Protein AF-A0A5R9F7S2-F1 (afdb_monomer_lite)

Sequence (147 aa):
MSENNQNNINTKDFLIGSLIGGIVGAATALLMAPKSGKELRSDINEQASVVKDKTMQFRETAMEKGTEFANRAKDKSSSVYKQVSDQSSNVINKIKETRDNMKNNADSEDSYDEMLDQADQDVEKFQEDLGRDLTEDNNEYVNAPDK

Foldseek 3Di:
DDDDPPPPVPVVVVVVVCVVCVVVVVVVVVVPPPPCDPVVVVCCVVVVVVVVVVVVVVVVVCVVVVVVVVVVCVVCVVVVLVVVLVVQVVVLVVVVVVVVVVVPDDDPPPVVVVVSVVSVVVSVVSVVVVVVVVPPVPPDPPDDDDD

InterPro domains:
  IPR024623 Uncharacterised protein family YtxH [PF12732] (15-95)
  IPR052928 Uncharacterized desiccation-related membrane-associated [PTHR35792] (5-112)

pLDDT: mean 70.27, std 13.87, range [38.84, 96.31]

Structure (mmCIF, N/CA/C/O backbone):
data_AF-A0A5R9F7S2-F1
#
_entry.id   AF-A0A5R9F7S2-F1
#
loop_
_atom_site.group_PDB
_atom_site.id
_atom_site.type_symbol
_atom_site.label_atom_id
_atom_site.label_alt_id
_atom_site.label_comp_id
_atom_site.label_asym_id
_atom_site.label_entity_id
_atom_site.label_seq_id
_atom_site.pdbx_PDB_ins_code
_atom_site.Cartn_x
_atom_site.Cartn_y
_atom_site.Cartn_z
_atom_site.occupancy
_atom_site.B_iso_or_equiv
_atom_site.auth_seq_id
_atom_site.auth_comp_id
_atom_site.auth_asym_id
_atom_site.auth_atom_id
_atom_site.pdbx_PDB_model_num
ATOM 1 N N . MET A 1 1 ? 46.900 6.505 1.642 1.00 47.78 1 MET A N 1
ATOM 2 C CA . MET A 1 1 ? 45.527 6.386 2.170 1.00 47.78 1 MET A CA 1
ATOM 3 C C . MET A 1 1 ? 44.972 7.778 2.358 1.00 47.78 1 MET A C 1
ATOM 5 O O . MET A 1 1 ? 45.522 8.496 3.176 1.00 47.78 1 MET A O 1
ATOM 9 N N . SER A 1 2 ? 43.956 8.120 1.567 1.00 38.84 2 SER A N 1
ATOM 10 C CA . SER A 1 2 ? 42.869 9.048 1.901 1.00 38.84 2 SER A CA 1
ATOM 11 C C . SER A 1 2 ? 41.736 8.725 0.928 1.00 38.84 2 SER A C 1
ATOM 13 O O . SER A 1 2 ? 41.893 8.903 -0.279 1.00 38.84 2 SER A O 1
ATOM 15 N N . GLU A 1 3 ? 40.662 8.142 1.454 1.00 43.88 3 GLU A N 1
ATOM 16 C CA . GLU A 1 3 ? 39.423 7.850 0.734 1.00 43.88 3 GLU A CA 1
ATOM 17 C C . GLU A 1 3 ? 38.735 9.155 0.325 1.00 43.88 3 GLU A C 1
ATOM 19 O O . GLU A 1 3 ? 38.586 10.080 1.125 1.00 43.88 3 GLU A O 1
ATOM 24 N N . ASN A 1 4 ? 38.316 9.219 -0.937 1.00 42.88 4 ASN A N 1
ATOM 25 C CA . ASN A 1 4 ? 37.471 10.284 -1.456 1.00 42.88 4 ASN A CA 1
ATOM 26 C C . ASN A 1 4 ? 36.027 9.986 -1.041 1.00 42.88 4 ASN A C 1
ATOM 28 O O . ASN A 1 4 ? 35.355 9.158 -1.651 1.00 42.88 4 ASN A O 1
ATOM 32 N N . ASN A 1 5 ? 35.557 10.664 0.001 1.00 48.69 5 ASN A N 1
ATOM 33 C CA . ASN A 1 5 ? 34.156 10.645 0.393 1.00 48.69 5 ASN A CA 1
ATOM 34 C C . ASN A 1 5 ? 33.366 11.554 -0.565 1.00 48.69 5 ASN A C 1
ATOM 36 O O . ASN A 1 5 ? 33.353 12.778 -0.413 1.00 48.69 5 ASN A O 1
ATOM 40 N N . GLN A 1 6 ? 32.761 10.963 -1.598 1.00 48.31 6 GLN A N 1
ATOM 41 C CA . GLN A 1 6 ? 31.803 11.666 -2.444 1.00 48.31 6 GLN A CA 1
ATOM 42 C C . GLN A 1 6 ? 30.486 11.816 -1.685 1.00 48.31 6 GLN A C 1
ATOM 44 O O . GLN A 1 6 ? 29.639 10.928 -1.677 1.00 48.31 6 GLN A O 1
ATOM 49 N N . ASN A 1 7 ? 30.318 12.979 -1.063 1.00 54.53 7 ASN A N 1
ATOM 50 C CA . ASN A 1 7 ? 29.039 13.434 -0.537 1.00 54.53 7 ASN A CA 1
ATOM 51 C C . ASN A 1 7 ? 28.120 13.806 -1.710 1.00 54.53 7 ASN A C 1
ATOM 53 O O . ASN A 1 7 ? 27.936 14.980 -2.029 1.00 54.53 7 ASN A O 1
ATOM 57 N N . ASN A 1 8 ? 27.556 12.792 -2.365 1.00 56.56 8 ASN A N 1
ATOM 58 C CA . ASN A 1 8 ? 26.347 12.963 -3.153 1.00 56.56 8 ASN A CA 1
ATOM 59 C C . ASN A 1 8 ? 25.240 13.305 -2.158 1.00 56.56 8 ASN A C 1
ATOM 61 O O . ASN A 1 8 ? 24.942 12.521 -1.259 1.00 56.56 8 ASN A O 1
ATOM 65 N N . ILE A 1 9 ? 24.661 14.498 -2.262 1.00 63.44 9 ILE A N 1
ATOM 66 C CA . ILE A 1 9 ? 23.440 14.807 -1.521 1.00 63.44 9 ILE A CA 1
ATOM 67 C C . ILE A 1 9 ? 22.370 13.930 -2.167 1.00 63.44 9 ILE A C 1
ATOM 69 O O . ILE A 1 9 ? 21.815 14.281 -3.207 1.00 63.44 9 ILE A O 1
ATOM 73 N N . ASN A 1 10 ? 22.166 12.735 -1.615 1.00 72.81 10 ASN A N 1
ATOM 74 C CA . ASN A 1 10 ? 21.276 11.753 -2.201 1.00 72.81 10 ASN A CA 1
ATOM 75 C C . ASN A 1 10 ? 19.869 12.350 -2.178 1.00 72.81 10 ASN A C 1
ATOM 77 O O . ASN A 1 10 ? 19.282 12.556 -1.116 1.00 72.81 10 ASN A O 1
ATOM 81 N N . THR A 1 11 ? 19.298 12.624 -3.350 1.00 79.38 11 THR A N 1
ATOM 82 C CA . THR A 1 11 ? 17.903 13.072 -3.480 1.00 79.38 11 THR A CA 1
ATOM 83 C C . THR A 1 11 ? 16.951 12.115 -2.753 1.00 79.38 11 THR A C 1
ATOM 85 O O . THR A 1 11 ? 15.947 12.548 -2.195 1.00 79.38 11 THR A O 1
ATOM 88 N N . LYS A 1 12 ? 17.323 10.830 -2.665 1.00 72.69 12 LYS A N 1
ATOM 89 C CA . LYS A 1 12 ? 16.657 9.802 -1.855 1.00 72.69 12 LYS A CA 1
ATOM 90 C C . LYS A 1 12 ? 16.616 10.171 -0.361 1.00 72.69 12 LYS A C 1
ATOM 92 O O . LYS A 1 12 ? 15.538 10.168 0.226 1.00 72.69 12 LYS A O 1
ATOM 97 N N . ASP A 1 13 ? 17.735 10.596 0.224 1.00 84.50 13 ASP A N 1
ATOM 98 C CA . ASP A 1 13 ? 17.821 10.983 1.641 1.00 84.50 13 ASP A CA 1
ATOM 99 C C . ASP A 1 13 ? 17.034 12.272 1.929 1.00 84.50 13 ASP A C 1
ATOM 101 O O . ASP A 1 13 ? 16.392 12.399 2.972 1.00 84.50 13 ASP A O 1
ATOM 105 N N . PHE A 1 14 ? 17.003 13.211 0.977 1.00 88.62 14 PHE A N 1
ATOM 106 C CA . PHE A 1 14 ? 16.204 14.434 1.097 1.00 88.62 14 PHE A CA 1
ATOM 107 C C . PHE A 1 14 ? 14.693 14.167 1.022 1.00 88.62 14 PHE A C 1
ATOM 109 O O . PHE A 1 14 ? 13.926 14.745 1.795 1.00 88.62 14 PHE A O 1
ATOM 116 N N . LEU A 1 15 ? 14.248 13.285 0.121 1.00 89.00 15 LEU A N 1
ATOM 117 C CA . LEU A 1 15 ? 12.837 12.905 -0.001 1.00 89.00 15 LEU A CA 1
ATOM 118 C C . LEU A 1 15 ? 12.353 12.147 1.240 1.00 89.00 15 LEU A C 1
ATOM 120 O O . LEU A 1 15 ? 11.282 12.454 1.765 1.00 89.00 15 LEU A O 1
ATOM 124 N N . ILE A 1 16 ? 13.170 11.224 1.754 1.00 87.12 16 ILE A N 1
ATOM 125 C CA . ILE A 1 16 ? 12.889 10.501 3.001 1.00 87.12 16 ILE A CA 1
ATOM 126 C C . ILE A 1 16 ? 12.820 11.485 4.177 1.00 87.12 16 ILE A C 1
ATOM 128 O O . ILE A 1 16 ? 11.851 11.472 4.940 1.00 87.12 16 ILE A O 1
ATOM 132 N N . GLY A 1 17 ? 13.792 12.397 4.284 1.00 91.56 17 GLY A N 1
ATOM 133 C CA . GLY A 1 17 ? 13.802 13.437 5.313 1.00 91.56 17 GLY A CA 1
ATOM 134 C C . GLY A 1 17 ? 12.582 14.362 5.244 1.00 91.56 17 GLY A C 1
ATOM 135 O O . GLY A 1 17 ? 11.990 14.684 6.275 1.00 91.56 17 GLY A O 1
ATOM 136 N N . SER A 1 18 ? 12.153 14.737 4.038 1.00 94.75 18 SER A N 1
ATOM 137 C CA . SER A 1 18 ? 11.000 15.619 3.813 1.00 94.75 18 SER A CA 1
ATOM 138 C C . SER A 1 18 ? 9.669 14.946 4.143 1.00 94.75 18 SER A C 1
ATOM 140 O O . SER A 1 18 ? 8.783 15.592 4.699 1.00 94.75 18 SER A O 1
ATOM 142 N N . LEU A 1 19 ? 9.523 13.650 3.855 1.00 92.81 19 LEU A N 1
ATOM 143 C CA . LEU A 1 19 ? 8.316 12.897 4.196 1.00 92.81 19 LEU A CA 1
ATOM 144 C C . LEU A 1 19 ? 8.145 12.787 5.717 1.00 92.81 19 LEU A C 1
ATOM 146 O O . LEU A 1 19 ? 7.078 13.091 6.251 1.00 92.81 19 LEU A O 1
ATOM 150 N N . ILE A 1 20 ? 9.217 12.413 6.421 1.00 93.06 20 ILE A N 1
ATOM 151 C CA . ILE A 1 20 ? 9.208 12.278 7.883 1.00 93.06 20 ILE A CA 1
ATOM 152 C C . ILE A 1 20 ? 8.996 13.649 8.542 1.00 93.06 20 ILE A C 1
ATOM 154 O O . ILE A 1 20 ? 8.125 13.799 9.402 1.00 93.06 20 ILE A O 1
ATOM 158 N N . GLY A 1 21 ? 9.736 14.671 8.099 1.00 92.50 21 GLY A N 1
ATOM 159 C CA . GLY A 1 21 ?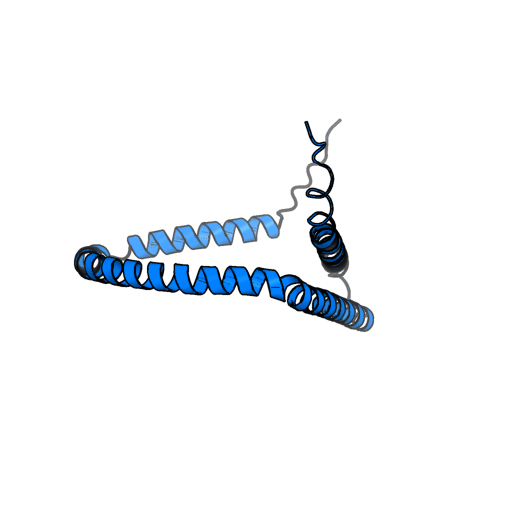 9.597 16.041 8.593 1.00 92.50 21 GLY A CA 1
ATOM 160 C C . GLY A 1 21 ? 8.214 16.640 8.320 1.00 92.50 21 GLY A C 1
ATOM 161 O O . GLY A 1 21 ? 7.663 17.321 9.184 1.00 92.50 21 GLY A O 1
ATOM 162 N N . GLY A 1 22 ? 7.615 16.337 7.165 1.00 96.31 22 GLY A N 1
ATOM 163 C CA . GLY A 1 22 ? 6.280 16.795 6.782 1.00 96.31 22 GLY A CA 1
ATOM 164 C C . GLY A 1 22 ? 5.175 16.219 7.665 1.00 96.31 22 GLY A C 1
ATOM 165 O O . GLY A 1 22 ? 4.297 16.961 8.104 1.00 96.31 22 GLY A O 1
ATOM 166 N N . ILE A 1 23 ? 5.242 14.926 7.997 1.00 94.00 23 ILE A N 1
ATOM 167 C CA . ILE A 1 23 ? 4.265 14.279 8.889 1.00 94.00 23 ILE A CA 1
ATOM 168 C C . ILE A 1 23 ? 4.352 14.870 10.300 1.00 94.00 23 ILE A C 1
ATOM 170 O O . ILE A 1 23 ? 3.334 15.263 10.875 1.00 94.00 23 ILE A O 1
ATOM 174 N N . VAL A 1 24 ? 5.563 14.979 10.853 1.00 94.38 24 VAL A N 1
ATOM 175 C CA . VAL A 1 24 ? 5.776 15.528 12.202 1.00 94.38 24 VAL A CA 1
ATOM 176 C C . VAL A 1 24 ? 5.390 17.013 12.261 1.00 94.38 24 VAL A C 1
ATOM 178 O O . VAL A 1 24 ? 4.720 17.445 13.202 1.00 94.38 24 VAL A O 1
ATOM 181 N N . GLY A 1 25 ? 5.741 17.795 11.237 1.00 92.75 25 GLY A N 1
ATOM 182 C CA . GLY A 1 25 ? 5.377 19.209 11.118 1.00 92.75 25 GLY A CA 1
ATOM 183 C C . GLY A 1 25 ? 3.867 19.432 11.002 1.00 92.75 25 GLY A C 1
ATOM 184 O O . GLY A 1 25 ? 3.315 20.288 11.688 1.00 92.75 25 GLY A O 1
ATOM 185 N N . ALA A 1 26 ? 3.168 18.625 10.200 1.00 91.31 26 ALA A N 1
ATOM 186 C CA . ALA A 1 26 ? 1.714 18.700 10.073 1.00 91.31 26 ALA A CA 1
ATOM 187 C C . ALA A 1 26 ? 1.003 18.313 11.377 1.00 91.31 26 ALA A C 1
ATOM 189 O O . ALA A 1 26 ? 0.098 19.021 11.818 1.00 91.31 26 ALA A O 1
ATOM 190 N N . ALA A 1 27 ? 1.439 17.234 12.034 1.00 88.00 27 ALA A N 1
ATOM 191 C CA . ALA A 1 27 ? 0.871 16.807 13.310 1.00 88.00 27 ALA A CA 1
ATOM 192 C C . ALA A 1 27 ? 1.046 17.882 14.393 1.00 88.00 27 ALA A C 1
ATOM 194 O O . ALA A 1 27 ? 0.094 18.237 15.085 1.00 88.00 27 ALA A O 1
ATOM 195 N N . THR A 1 28 ? 2.243 18.459 14.507 1.00 87.62 28 THR A N 1
ATOM 196 C CA . THR A 1 28 ? 2.510 19.541 15.467 1.00 87.62 28 THR A CA 1
ATOM 197 C C . THR A 1 28 ? 1.753 20.827 15.129 1.00 87.62 28 THR A C 1
ATOM 199 O O . THR A 1 28 ? 1.233 21.468 16.040 1.00 87.62 28 THR A O 1
ATOM 202 N N . ALA A 1 29 ? 1.587 21.174 13.850 1.00 88.44 29 ALA A N 1
ATOM 203 C CA . ALA A 1 29 ? 0.769 22.311 13.425 1.00 88.44 29 ALA A CA 1
ATOM 204 C C . ALA A 1 29 ? -0.724 22.125 13.753 1.00 88.44 29 ALA A C 1
ATOM 206 O O . ALA A 1 29 ? -1.369 23.059 14.231 1.00 88.44 29 ALA A O 1
ATOM 207 N N . LEU A 1 30 ? -1.268 20.917 13.561 1.00 78.69 30 LEU A N 1
ATOM 208 C CA . LEU A 1 30 ? -2.648 20.581 13.933 1.00 78.69 30 LEU A CA 1
ATOM 209 C C . LEU A 1 30 ? -2.873 20.626 15.454 1.00 78.69 30 LEU A C 1
ATOM 211 O O . LEU A 1 30 ? -3.961 20.992 15.905 1.00 78.69 30 LEU A O 1
ATOM 215 N N . LEU A 1 31 ? -1.846 20.296 16.243 1.00 74.69 31 LEU A N 1
ATOM 216 C CA . LEU A 1 31 ? -1.871 20.395 17.706 1.00 74.69 31 LEU A CA 1
ATOM 217 C C . LEU A 1 31 ? -1.690 21.834 18.214 1.00 74.69 31 LEU A C 1
ATOM 219 O O . LEU A 1 31 ? -2.268 22.196 19.237 1.00 74.69 31 LEU A O 1
ATOM 223 N N . MET A 1 32 ? -0.917 22.665 17.510 1.00 78.06 32 MET A N 1
ATOM 224 C CA . MET A 1 32 ? -0.709 24.081 17.841 1.00 78.06 32 MET A CA 1
ATOM 225 C C . MET A 1 32 ? -1.871 24.979 17.368 1.00 78.06 32 MET A C 1
ATOM 227 O O . MET A 1 32 ? -1.964 26.142 17.764 1.00 78.06 32 MET A O 1
ATOM 231 N N . ALA A 1 33 ? -2.782 24.465 16.536 1.00 75.81 33 ALA A N 1
ATOM 232 C CA . ALA A 1 33 ? -3.966 25.199 16.111 1.00 75.81 33 ALA A CA 1
ATOM 233 C C . ALA A 1 33 ? -4.947 25.391 17.299 1.00 75.81 33 ALA A C 1
ATOM 235 O O . ALA A 1 33 ? -5.423 24.412 17.875 1.00 75.81 33 ALA A O 1
A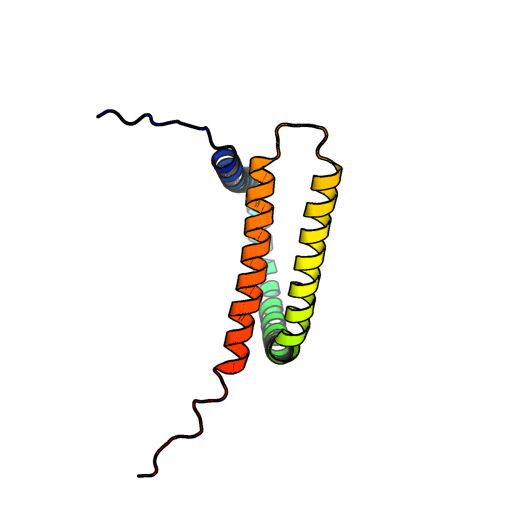TOM 236 N N . PRO A 1 34 ? -5.335 26.635 17.650 1.00 59.88 34 PRO A N 1
ATOM 237 C CA . PRO A 1 34 ? -5.994 26.988 18.920 1.00 59.88 34 PRO A CA 1
ATOM 238 C C . PRO A 1 34 ? -7.418 26.431 19.120 1.00 59.88 34 PRO A C 1
ATOM 240 O O . PRO A 1 34 ? -8.017 26.657 20.171 1.00 59.88 34 PRO A O 1
ATOM 243 N N . LYS A 1 35 ? -7.977 25.714 18.133 1.00 59.59 35 LYS A N 1
A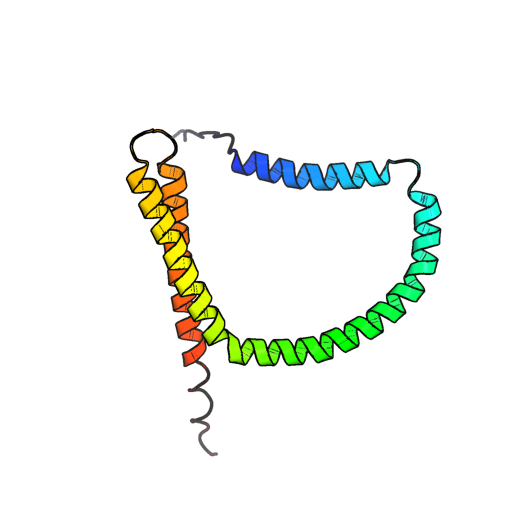TOM 244 C CA . LYS A 1 35 ? -9.352 25.189 18.160 1.00 59.59 35 LYS A CA 1
ATOM 245 C C . LYS A 1 35 ? -9.483 23.720 18.597 1.00 59.59 35 LYS A C 1
ATOM 247 O O . LYS A 1 35 ? -10.536 23.367 19.111 1.00 59.59 35 LYS A O 1
ATOM 252 N N . SER A 1 36 ? -8.463 22.866 18.465 1.00 61.28 36 SER A N 1
ATOM 253 C CA . SER A 1 36 ? -8.667 21.403 18.542 1.00 61.28 36 SER A CA 1
ATOM 254 C C . SER A 1 36 ? -8.662 20.789 19.952 1.00 61.28 36 SER A C 1
ATOM 256 O O . SER A 1 36 ? -8.985 19.625 20.089 1.00 61.28 36 SER A O 1
ATOM 258 N N . GLY A 1 37 ? -8.329 21.504 21.033 1.00 61.06 37 GLY A N 1
ATOM 259 C CA . GLY A 1 37 ? -8.099 20.853 22.340 1.00 61.06 37 GLY A CA 1
ATOM 260 C C . GLY A 1 37 ? -9.335 20.582 23.220 1.00 61.06 37 GLY A C 1
ATOM 261 O O . GLY A 1 37 ? -9.364 19.590 23.951 1.00 61.06 37 GLY A O 1
ATOM 262 N N . LYS A 1 38 ? -10.336 21.475 23.211 1.00 63.12 38 LYS A N 1
ATOM 263 C CA . LYS A 1 38 ? -11.517 21.387 24.102 1.00 63.12 38 LYS A CA 1
ATOM 264 C C . LYS A 1 38 ? -12.632 20.528 23.510 1.00 63.12 38 LYS A C 1
ATOM 266 O O . LYS A 1 38 ? -13.165 19.673 24.210 1.00 63.12 38 LYS A O 1
ATOM 271 N N . GLU A 1 39 ? -12.931 20.732 22.232 1.00 60.94 39 GLU A N 1
ATOM 272 C CA . GLU A 1 39 ? -13.925 19.946 21.493 1.00 60.94 39 GLU A CA 1
ATOM 273 C C . GLU A 1 39 ? -13.450 18.501 21.322 1.00 60.94 39 GLU A C 1
ATOM 275 O O . GLU A 1 39 ? -14.198 17.586 21.628 1.00 60.94 39 GLU A O 1
ATOM 280 N N . LEU A 1 40 ? -12.163 18.272 21.034 1.00 61.88 40 LEU A N 1
ATOM 281 C CA . LEU A 1 40 ? -11.621 16.920 20.876 1.00 61.88 40 LEU A CA 1
ATOM 282 C C . LEU A 1 40 ? -11.682 16.087 22.161 1.00 61.88 40 LEU A C 1
ATOM 284 O O . LEU A 1 40 ? -11.891 14.889 22.081 1.00 61.88 40 LEU A O 1
ATOM 288 N N . ARG A 1 41 ? -11.551 16.673 23.360 1.00 66.75 41 ARG A N 1
ATOM 289 C CA . ARG A 1 41 ? -11.761 15.909 24.607 1.00 66.75 41 ARG A CA 1
ATOM 290 C C . ARG A 1 41 ? -13.232 15.554 24.841 1.00 66.75 41 ARG A C 1
ATOM 292 O O . ARG A 1 41 ? -13.501 14.472 25.356 1.00 66.75 41 ARG A O 1
ATOM 299 N N . SER A 1 42 ? -14.153 16.452 24.490 1.00 67.81 42 SER A N 1
ATOM 300 C CA . SER A 1 42 ? -15.596 16.202 24.588 1.00 67.81 42 SER A CA 1
ATOM 301 C C . SER A 1 42 ? -16.021 15.124 23.587 1.00 67.81 42 SER A C 1
ATOM 303 O O . SER A 1 42 ? -16.618 14.122 23.975 1.00 67.81 42 SER A O 1
ATOM 305 N N . ASP A 1 43 ? -15.585 15.272 22.336 1.00 65.12 43 ASP A N 1
ATOM 306 C CA . ASP A 1 43 ? -15.851 14.347 21.240 1.00 65.12 43 ASP A CA 1
ATOM 307 C C . ASP A 1 43 ? -15.173 12.995 21.460 1.00 65.12 43 ASP A C 1
ATOM 309 O O . ASP A 1 43 ? -15.797 11.972 21.217 1.00 65.12 43 ASP A O 1
ATOM 313 N N . ILE A 1 44 ? -13.939 12.943 21.982 1.00 64.75 44 ILE A N 1
ATOM 314 C CA . ILE A 1 44 ? -13.278 11.671 22.319 1.00 64.75 44 ILE A CA 1
ATOM 315 C C . ILE A 1 44 ? -14.061 10.926 23.396 1.00 64.75 44 ILE A C 1
ATOM 317 O O . ILE A 1 44 ? -14.208 9.719 23.277 1.00 64.75 44 ILE A O 1
ATOM 321 N N . ASN A 1 45 ? -14.563 11.591 24.439 1.00 69.12 45 ASN A N 1
ATOM 322 C CA . ASN A 1 45 ? -15.297 10.889 25.495 1.00 69.12 45 ASN A CA 1
ATOM 323 C C . ASN A 1 45 ? -16.633 10.324 24.996 1.00 69.12 45 ASN A C 1
ATOM 325 O O . ASN A 1 45 ? -16.978 9.188 25.322 1.00 69.12 45 ASN A O 1
ATOM 329 N N . GLU A 1 46 ? -17.366 11.084 24.185 1.00 70.62 46 GLU A N 1
ATOM 330 C CA . GLU A 1 46 ? -18.662 10.661 23.649 1.00 70.62 46 GLU A CA 1
ATOM 331 C C . GLU A 1 46 ? -18.498 9.626 22.520 1.00 70.62 46 GLU A C 1
ATOM 333 O O . GLU A 1 46 ? -19.184 8.600 22.486 1.00 70.62 46 GLU A O 1
ATOM 338 N N . GLN A 1 47 ? -17.500 9.815 21.653 1.00 63.44 47 GLN A N 1
ATOM 339 C CA . GLN A 1 47 ? -17.165 8.868 20.595 1.00 63.44 47 GLN A CA 1
ATOM 340 C C . GLN A 1 47 ? -16.445 7.632 21.127 1.00 63.44 47 GLN A C 1
ATOM 342 O O . GLN A 1 47 ? -16.595 6.587 20.517 1.00 63.44 47 GLN A O 1
ATOM 347 N N . ALA A 1 48 ? -15.727 7.661 22.253 1.00 64.62 48 ALA A N 1
ATOM 348 C CA . ALA A 1 48 ? -15.041 6.475 22.778 1.00 64.62 48 ALA A CA 1
ATOM 349 C C . ALA A 1 48 ? -16.020 5.348 23.122 1.00 64.62 48 ALA A C 1
ATOM 351 O O . ALA A 1 48 ? -15.733 4.186 22.838 1.00 64.62 48 ALA A O 1
ATOM 352 N N . SER A 1 49 ? -17.187 5.677 23.684 1.00 66.69 49 SER A N 1
ATOM 353 C CA . SER A 1 49 ? -18.210 4.674 24.002 1.00 66.69 49 SER A CA 1
ATOM 354 C C . SER A 1 49 ? -18.822 4.087 22.723 1.00 66.69 49 SER A C 1
ATOM 356 O O . SER A 1 49 ? -18.895 2.870 22.564 1.00 66.69 49 SER A O 1
ATOM 358 N N . VAL A 1 50 ? -19.154 4.942 21.750 1.00 72.06 50 VAL A N 1
ATOM 359 C CA . VAL A 1 50 ? -19.708 4.529 20.448 1.00 72.06 50 VAL A CA 1
ATOM 360 C C . VAL A 1 50 ? -18.685 3.764 19.601 1.00 72.06 50 VAL A C 1
ATOM 362 O O . VAL A 1 50 ? -19.025 2.788 18.933 1.00 72.06 50 VAL A O 1
ATOM 365 N N . VAL A 1 51 ? -17.420 4.181 19.632 1.00 67.94 51 VAL A N 1
ATOM 366 C CA . VAL A 1 51 ? -16.298 3.537 18.947 1.00 67.94 51 VAL A CA 1
ATOM 367 C C . VAL A 1 51 ? -16.020 2.195 19.585 1.00 67.94 51 VAL A C 1
ATOM 369 O O . VAL A 1 51 ? -15.815 1.249 18.843 1.00 67.94 51 VAL A O 1
ATOM 372 N N . LYS A 1 52 ? -16.056 2.057 20.912 1.00 71.00 52 LYS A N 1
ATOM 373 C CA . LYS A 1 52 ? -15.881 0.757 21.568 1.00 71.00 52 LYS A CA 1
ATOM 374 C C . LYS A 1 52 ? -16.947 -0.239 21.112 1.00 71.00 52 LYS A C 1
ATOM 376 O O . LYS A 1 52 ? -16.590 -1.334 20.683 1.00 71.00 52 LYS A O 1
ATOM 381 N N . ASP A 1 53 ? -18.218 0.152 21.118 1.00 74.94 53 ASP A N 1
ATOM 382 C CA . ASP A 1 53 ? -19.316 -0.729 20.701 1.00 74.94 53 ASP A CA 1
ATOM 383 C C . ASP A 1 53 ? -19.260 -1.057 19.201 1.00 74.94 53 ASP A C 1
ATOM 385 O O . ASP A 1 53 ? -19.393 -2.220 18.811 1.00 74.94 53 ASP A O 1
ATOM 389 N N . LYS A 1 54 ? -18.958 -0.069 18.347 1.00 72.50 54 LYS A N 1
ATOM 390 C CA . LYS A 1 54 ? -18.721 -0.298 16.911 1.00 72.50 54 LYS A CA 1
ATOM 391 C C . LYS A 1 54 ? -17.473 -1.137 16.653 1.00 72.50 54 LYS A C 1
ATOM 393 O O . LYS A 1 54 ? -17.480 -1.941 15.734 1.00 72.50 54 LYS A O 1
ATOM 398 N N . THR A 1 55 ? -16.421 -0.986 17.453 1.00 71.12 55 THR A N 1
ATOM 399 C CA . THR A 1 55 ? -15.173 -1.752 17.335 1.00 71.12 55 THR A CA 1
ATOM 400 C C . THR A 1 55 ? -15.393 -3.195 17.747 1.00 71.12 55 THR A C 1
ATOM 402 O O . THR A 1 55 ? -14.844 -4.076 17.104 1.00 71.12 55 THR A O 1
ATOM 405 N N . MET A 1 56 ? -16.212 -3.466 18.767 1.00 73.50 56 MET A N 1
ATOM 406 C CA . MET A 1 56 ? -16.570 -4.839 19.130 1.00 73.50 56 MET A CA 1
ATOM 407 C C . MET A 1 56 ? -17.349 -5.518 17.999 1.00 73.50 56 MET A C 1
ATOM 409 O O . MET A 1 56 ? -16.935 -6.584 17.553 1.00 73.50 56 MET A O 1
ATOM 413 N N . GLN A 1 57 ? -18.372 -4.859 17.445 1.00 76.31 57 GLN A N 1
ATOM 414 C CA . GLN A 1 57 ? -19.137 -5.393 16.307 1.00 76.31 57 GLN A CA 1
ATOM 415 C C . GLN A 1 57 ? -18.286 -5.542 15.035 1.00 76.31 57 GLN A C 1
ATOM 417 O O . GLN A 1 57 ? -18.395 -6.530 14.307 1.00 76.31 57 GLN A O 1
ATOM 422 N N . PHE A 1 58 ? -17.407 -4.572 14.765 1.00 73.75 58 PHE A N 1
ATOM 423 C CA . PHE A 1 58 ? -16.500 -4.614 13.622 1.00 73.75 58 PHE A CA 1
ATOM 424 C C . PHE A 1 58 ? -15.430 -5.685 13.798 1.00 73.75 58 PHE A C 1
ATOM 426 O O . PHE A 1 58 ? -15.113 -6.366 12.836 1.00 73.75 58 PHE A O 1
ATOM 433 N N . ARG A 1 59 ? -14.905 -5.884 15.011 1.00 75.19 59 ARG A N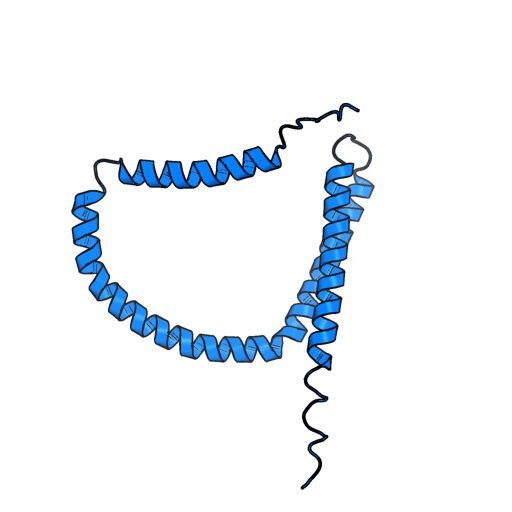 1
ATOM 434 C CA . ARG A 1 59 ? -13.960 -6.957 15.328 1.00 75.19 59 ARG A CA 1
ATOM 435 C C . ARG A 1 59 ? -14.600 -8.322 15.140 1.00 75.19 59 ARG A C 1
ATOM 437 O O . ARG A 1 59 ? -13.955 -9.177 14.556 1.00 75.19 59 ARG A O 1
ATOM 444 N N . GLU A 1 60 ? -15.831 -8.521 15.599 1.00 76.62 60 GLU A N 1
ATOM 445 C CA . GLU A 1 60 ? -16.565 -9.775 15.388 1.00 76.62 60 GLU A CA 1
ATOM 446 C C . GLU A 1 60 ? -16.768 -10.035 13.893 1.00 76.62 60 GLU A C 1
ATOM 448 O O . GLU A 1 60 ? -16.345 -11.065 13.378 1.00 76.62 60 GLU A O 1
ATOM 453 N N . THR A 1 61 ? -17.277 -9.038 13.165 1.00 76.25 61 THR A N 1
ATOM 454 C CA . THR A 1 61 ? -17.496 -9.130 11.714 1.00 76.25 61 THR A CA 1
ATOM 455 C C . THR A 1 61 ? -16.185 -9.324 10.943 1.00 76.25 61 THR A C 1
ATOM 457 O O . THR A 1 61 ? -16.140 -10.073 9.971 1.00 76.25 61 THR A O 1
ATOM 460 N N . ALA A 1 62 ? -15.106 -8.658 11.353 1.00 75.19 62 ALA A N 1
ATOM 461 C CA . ALA A 1 62 ? -13.788 -8.758 10.737 1.00 75.19 62 ALA A CA 1
ATOM 462 C C . ALA A 1 62 ? -13.067 -10.049 11.119 1.00 75.19 62 ALA A C 1
ATOM 464 O O . ALA A 1 62 ? -12.295 -10.545 10.313 1.00 75.19 62 ALA A O 1
ATOM 465 N N . MET A 1 63 ? -13.310 -10.623 12.297 1.00 75.62 63 MET A N 1
ATOM 466 C CA . MET A 1 63 ? -12.831 -11.962 12.632 1.00 75.62 63 MET A CA 1
ATOM 467 C C . MET A 1 63 ? -13.569 -12.998 11.796 1.00 75.62 63 MET A C 1
ATOM 469 O O . MET A 1 63 ? -12.926 -13.818 11.156 1.00 75.62 63 MET A O 1
ATOM 473 N N . GLU A 1 64 ? -14.894 -12.931 11.716 1.00 75.69 64 GLU A N 1
ATOM 474 C CA . GLU A 1 64 ? -15.696 -13.907 10.977 1.00 75.69 64 GLU A CA 1
ATOM 475 C C . GLU A 1 64 ? -15.410 -13.837 9.464 1.00 75.69 64 GLU A C 1
ATOM 477 O O . GLU A 1 64 ? -14.996 -14.825 8.853 1.00 75.69 64 GLU A O 1
ATOM 482 N N . LYS A 1 65 ? -15.480 -12.635 8.869 1.00 74.00 65 LYS A N 1
ATOM 483 C CA . LYS A 1 65 ? -15.119 -12.411 7.458 1.00 74.00 65 LYS A CA 1
ATOM 484 C C . LYS A 1 65 ? -13.627 -12.531 7.201 1.00 74.00 65 LYS A C 1
ATOM 486 O O . LYS A 1 65 ? -13.248 -12.927 6.110 1.00 74.00 65 LYS A O 1
ATOM 491 N N . GLY A 1 66 ? -12.778 -12.172 8.158 1.00 70.44 66 GLY A N 1
ATOM 492 C CA . GLY A 1 66 ? -11.326 -12.277 8.033 1.00 70.44 66 GLY A CA 1
ATOM 493 C C . GLY A 1 66 ? -10.864 -13.722 8.054 1.00 70.44 66 GLY A C 1
ATOM 494 O O . GLY A 1 66 ? -9.959 -14.059 7.309 1.00 70.44 66 GLY A O 1
ATOM 495 N N . THR A 1 67 ? -11.527 -14.593 8.816 1.00 71.50 67 THR A N 1
ATOM 496 C CA . THR A 1 67 ? -11.260 -16.037 8.789 1.00 71.50 67 THR A CA 1
ATOM 497 C C . THR A 1 67 ? -11.729 -16.634 7.464 1.00 71.50 67 THR A C 1
ATOM 499 O O . THR A 1 67 ? -10.992 -17.377 6.822 1.00 71.50 67 THR A O 1
ATOM 502 N N . GLU A 1 68 ? -12.917 -16.251 6.985 1.00 71.56 68 GLU A N 1
ATOM 503 C CA . GLU A 1 68 ? -13.413 -16.688 5.674 1.00 71.56 68 GLU A CA 1
ATOM 504 C C . GLU A 1 68 ? -12.540 -16.158 4.521 1.00 71.56 68 GLU A C 1
ATOM 506 O O . GLU A 1 68 ? -12.249 -16.881 3.570 1.00 71.56 68 GLU A O 1
ATOM 511 N N . PHE A 1 69 ? -12.069 -14.915 4.622 1.00 69.81 69 PHE A N 1
ATOM 512 C CA . PHE A 1 69 ? -11.146 -14.299 3.676 1.00 69.81 69 PHE A CA 1
ATOM 513 C C . PHE A 1 69 ? -9.757 -14.917 3.761 1.00 69.81 69 PHE A C 1
ATOM 515 O O . PHE A 1 69 ? -9.167 -15.133 2.720 1.00 69.81 69 PHE A O 1
ATOM 522 N N . ALA A 1 70 ? -9.245 -15.249 4.945 1.00 64.31 70 ALA A N 1
ATOM 523 C CA . ALA A 1 70 ? -7.967 -15.936 5.110 1.00 64.31 70 ALA A CA 1
ATOM 524 C C . ALA A 1 70 ? -8.012 -17.340 4.496 1.00 64.31 70 ALA A C 1
ATOM 526 O O . ALA A 1 70 ? -7.089 -17.722 3.785 1.00 64.31 70 ALA A O 1
ATOM 527 N N . ASN A 1 71 ? -9.114 -18.071 4.686 1.00 65.50 71 ASN A N 1
ATOM 528 C CA . ASN A 1 71 ? -9.322 -19.379 4.065 1.00 65.50 71 ASN A CA 1
ATOM 529 C C . ASN A 1 71 ? -9.462 -19.264 2.537 1.00 65.50 71 ASN A C 1
ATOM 531 O O . ASN A 1 71 ? -8.787 -19.970 1.795 1.00 65.50 71 ASN A O 1
ATOM 535 N N . ARG A 1 72 ? -10.272 -18.317 2.041 1.00 64.88 72 ARG A N 1
ATOM 536 C CA . ARG A 1 72 ? -10.402 -18.067 0.594 1.00 64.88 72 ARG A CA 1
ATOM 537 C C . ARG A 1 72 ? -9.131 -17.509 -0.028 1.00 64.88 72 ARG A C 1
ATOM 539 O O . ARG A 1 72 ? -8.878 -17.799 -1.192 1.00 64.88 72 ARG A O 1
ATOM 546 N N . ALA A 1 73 ? -8.377 -16.697 0.709 1.00 63.66 73 ALA A N 1
ATOM 547 C CA . ALA A 1 73 ? -7.068 -16.215 0.314 1.00 63.66 73 ALA A CA 1
ATOM 548 C C . ALA A 1 73 ? -6.188 -17.435 0.140 1.00 63.66 73 ALA A C 1
ATOM 550 O O . ALA A 1 73 ? -5.829 -17.656 -0.999 1.00 63.66 73 ALA A O 1
ATOM 551 N N . LYS A 1 74 ? -6.017 -18.284 1.167 1.00 62.84 74 LYS A N 1
ATOM 552 C CA . LYS A 1 74 ? -5.217 -19.521 1.124 1.00 62.84 74 LYS A CA 1
ATOM 553 C C . LYS A 1 74 ? -5.498 -20.377 -0.122 1.00 62.84 74 LYS A C 1
ATOM 555 O O . LYS A 1 74 ? -4.559 -20.716 -0.840 1.00 62.84 74 LYS A O 1
ATOM 560 N N . ASP A 1 75 ? -6.765 -20.609 -0.459 1.00 64.31 75 ASP A N 1
ATOM 561 C CA . ASP A 1 75 ? -7.140 -21.431 -1.622 1.00 64.31 75 ASP A CA 1
ATOM 562 C C . ASP A 1 75 ? -7.006 -20.710 -2.978 1.00 64.31 75 ASP A C 1
ATOM 564 O O . ASP A 1 75 ? -6.626 -21.317 -3.981 1.00 64.31 75 ASP A O 1
ATOM 568 N N . LYS A 1 76 ? -7.310 -19.406 -3.056 1.00 63.06 76 LYS A N 1
ATOM 569 C CA . LYS A 1 76 ? -7.177 -18.622 -4.302 1.00 63.06 76 LYS A CA 1
ATOM 570 C C . LYS A 1 76 ? -5.794 -18.024 -4.498 1.00 63.06 76 LYS A C 1
ATOM 572 O O . LYS A 1 76 ? -5.544 -17.533 -5.602 1.00 63.06 76 LYS A O 1
ATOM 577 N N . SER A 1 77 ? -4.919 -18.089 -3.494 1.00 63.56 77 SER A N 1
ATOM 578 C CA . SER A 1 77 ? -3.600 -17.465 -3.505 1.00 63.56 77 SER A CA 1
ATOM 579 C C . SER A 1 77 ? -2.861 -17.861 -4.771 1.00 63.56 77 SER A C 1
ATOM 581 O O . SER A 1 77 ? -2.552 -17.004 -5.583 1.00 63.56 77 SER A O 1
ATOM 583 N N . SER A 1 78 ? -2.738 -19.165 -5.034 1.00 62.28 78 SER A N 1
ATOM 584 C CA . SER A 1 78 ? -2.043 -19.692 -6.216 1.00 62.28 78 SER A CA 1
ATOM 585 C C . SER A 1 78 ? -2.569 -19.114 -7.545 1.00 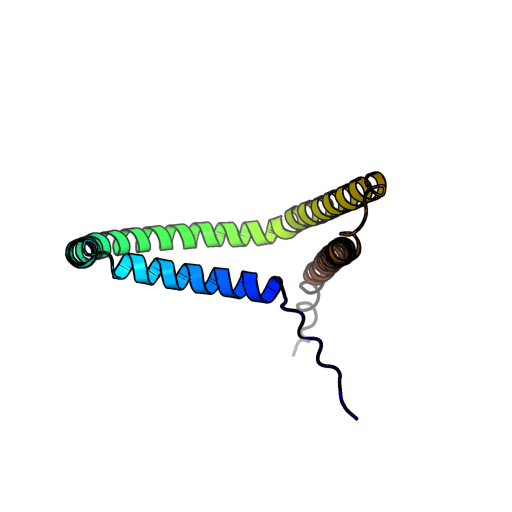62.28 78 SER A C 1
ATOM 587 O O . SER A 1 78 ? -1.787 -18.716 -8.408 1.00 62.28 78 SER A O 1
ATOM 589 N N . SER A 1 79 ? -3.893 -18.982 -7.701 1.00 66.88 79 SER A N 1
ATOM 590 C CA . SER A 1 79 ? -4.503 -18.442 -8.928 1.00 66.88 79 SER A CA 1
ATOM 591 C C . SER A 1 79 ? -4.326 -16.929 -9.086 1.00 66.88 79 SER A C 1
ATOM 593 O O . SER A 1 79 ? -4.055 -16.450 -10.187 1.00 66.88 79 SER A O 1
ATOM 595 N N . VAL A 1 80 ? -4.447 -16.182 -7.986 1.00 72.31 80 VAL A N 1
ATOM 596 C CA . VAL A 1 80 ? -4.257 -14.728 -7.962 1.00 72.31 80 VAL A CA 1
ATOM 597 C C . VAL A 1 80 ? -2.783 -14.399 -8.167 1.00 72.31 80 VAL A C 1
ATOM 599 O O . VAL A 1 80 ? -2.461 -13.495 -8.926 1.00 72.31 80 VAL A O 1
ATOM 602 N N . TYR A 1 81 ? -1.882 -15.174 -7.571 1.00 71.94 81 TYR A N 1
ATOM 603 C CA . TYR A 1 81 ? -0.444 -14.981 -7.695 1.00 71.94 81 TYR A CA 1
ATOM 604 C C . TYR A 1 81 ? 0.060 -15.228 -9.102 1.00 71.94 81 TYR A C 1
ATOM 606 O O . TYR A 1 81 ? 0.788 -14.391 -9.625 1.00 71.94 81 TYR A O 1
ATOM 614 N N . LYS A 1 82 ? -0.372 -16.318 -9.748 1.00 72.75 82 LYS A N 1
ATOM 615 C CA . LYS A 1 82 ? -0.001 -16.576 -11.141 1.00 72.75 82 LYS A CA 1
ATOM 616 C C . LYS A 1 82 ? -0.459 -15.433 -12.047 1.00 72.75 82 LYS A C 1
ATOM 618 O O . LYS A 1 82 ? 0.314 -14.930 -12.849 1.00 72.75 82 LYS A O 1
ATOM 623 N N . GLN A 1 83 ? -1.684 -14.950 -11.846 1.00 78.62 83 GLN A N 1
ATOM 624 C CA . GLN A 1 83 ? -2.220 -13.831 -12.614 1.00 78.62 83 GLN A CA 1
ATOM 625 C C . GLN A 1 83 ? -1.478 -12.511 -12.351 1.00 78.62 83 GLN A C 1
ATOM 627 O O . GLN A 1 83 ? -1.260 -11.748 -13.288 1.00 78.62 83 GLN A O 1
ATOM 632 N N . VAL A 1 84 ? -1.080 -12.239 -11.105 1.00 80.12 84 VAL A N 1
ATOM 633 C CA . VAL A 1 84 ? -0.334 -11.029 -10.725 1.00 80.12 84 VAL A CA 1
ATOM 634 C C . VAL A 1 84 ? 1.105 -11.078 -11.237 1.00 80.12 84 VAL A C 1
ATOM 636 O O . VAL A 1 84 ? 1.573 -10.081 -11.781 1.00 80.12 84 VAL A O 1
ATOM 639 N N . SER A 1 85 ? 1.785 -12.220 -11.124 1.00 80.62 85 SER A N 1
ATOM 640 C CA . SER A 1 85 ? 3.140 -12.428 -11.651 1.00 80.62 85 SER A CA 1
ATOM 641 C C . SER A 1 85 ? 3.152 -12.257 -13.173 1.00 80.62 85 SER A C 1
ATOM 643 O O . SER A 1 85 ? 3.850 -11.379 -13.678 1.00 80.62 85 SER A O 1
ATOM 645 N N . ASP A 1 86 ? 2.259 -12.952 -13.887 1.00 81.62 86 ASP A N 1
ATOM 646 C CA . ASP A 1 86 ? 2.149 -12.859 -15.347 1.00 81.62 86 ASP A CA 1
ATOM 647 C C . ASP A 1 86 ? 1.808 -11.428 -15.812 1.00 81.62 86 ASP A C 1
ATOM 649 O O . ASP A 1 86 ? 2.322 -10.940 -16.822 1.00 81.62 86 ASP A O 1
ATOM 653 N N . GLN A 1 87 ? 0.934 -10.713 -15.094 1.00 84.75 87 GLN A N 1
ATOM 654 C CA . GLN A 1 87 ? 0.619 -9.316 -15.414 1.00 84.75 87 GLN A CA 1
ATOM 655 C C . GLN A 1 87 ? 1.791 -8.373 -15.133 1.00 84.75 87 GLN A C 1
ATOM 657 O O . GLN A 1 87 ? 2.026 -7.462 -15.926 1.00 84.75 87 GLN A O 1
ATOM 662 N N . SER A 1 88 ? 2.540 -8.602 -14.055 1.00 80.75 88 SER A N 1
ATOM 663 C CA . SER A 1 88 ? 3.695 -7.781 -13.681 1.00 80.75 88 SER A CA 1
ATOM 664 C C . SER A 1 88 ? 4.812 -7.899 -14.716 1.00 80.75 88 SER A C 1
ATOM 666 O O . SER A 1 88 ? 5.280 -6.874 -15.209 1.00 80.75 88 SER A O 1
ATOM 668 N N . SER A 1 89 ? 5.135 -9.116 -15.167 1.00 83.19 89 SER A N 1
ATOM 669 C CA . SER A 1 89 ? 6.106 -9.333 -16.249 1.00 83.19 89 SER A CA 1
ATOM 670 C C . SER A 1 89 ? 5.684 -8.642 -17.552 1.00 83.19 89 SER A C 1
ATOM 672 O O . SER A 1 89 ? 6.493 -8.008 -18.224 1.00 83.19 89 SER A O 1
ATOM 674 N N . ASN A 1 90 ? 4.395 -8.688 -17.904 1.00 86.19 90 ASN A N 1
ATOM 675 C CA . ASN A 1 90 ? 3.884 -8.012 -19.102 1.00 86.19 90 ASN A CA 1
ATOM 676 C C . ASN A 1 90 ? 3.974 -6.479 -19.018 1.00 86.19 90 ASN A C 1
ATOM 678 O O . ASN A 1 90 ? 4.172 -5.814 -20.038 1.00 86.19 90 ASN A O 1
ATOM 682 N N . VAL A 1 91 ? 3.804 -5.905 -17.825 1.00 85.94 91 VAL A N 1
ATOM 683 C CA . VAL A 1 91 ? 3.951 -4.461 -17.598 1.00 85.94 91 VAL A CA 1
ATOM 684 C C . VAL A 1 91 ? 5.416 -4.052 -17.709 1.00 85.94 91 VAL A C 1
ATOM 686 O O . VAL A 1 91 ? 5.706 -3.084 -18.412 1.00 85.94 91 VAL A O 1
ATOM 689 N N . ILE A 1 92 ? 6.334 -4.800 -17.092 1.00 84.31 92 ILE A N 1
ATOM 690 C CA . ILE A 1 92 ? 7.770 -4.497 -17.151 1.00 84.31 92 ILE A CA 1
ATOM 691 C C . ILE A 1 92 ? 8.285 -4.594 -18.592 1.00 84.31 92 ILE A C 1
ATOM 693 O O . ILE A 1 92 ? 8.923 -3.657 -19.071 1.00 84.31 92 ILE A O 1
ATOM 697 N N . ASN A 1 93 ? 7.899 -5.637 -19.333 1.00 85.19 93 ASN A N 1
ATOM 698 C CA . ASN A 1 93 ? 8.262 -5.791 -20.745 1.00 85.19 93 ASN A CA 1
ATOM 699 C C . ASN A 1 93 ? 7.784 -4.615 -21.611 1.00 85.19 93 ASN A C 1
ATOM 701 O O . ASN A 1 93 ? 8.553 -4.078 -22.403 1.00 85.19 93 ASN A O 1
ATOM 705 N N . LYS A 1 94 ? 6.545 -4.136 -21.420 1.00 85.50 94 LYS A N 1
ATOM 706 C CA . LYS A 1 94 ? 6.040 -2.953 -22.143 1.00 85.50 94 LYS A CA 1
ATOM 707 C C . LYS A 1 94 ? 6.798 -1.676 -21.801 1.00 85.50 94 LYS A C 1
ATOM 709 O O . LYS A 1 94 ? 6.947 -0.808 -22.662 1.00 85.50 94 LYS A O 1
ATOM 714 N N . ILE A 1 95 ? 7.240 -1.529 -20.555 1.00 83.56 95 ILE A N 1
ATOM 715 C CA . ILE A 1 95 ? 8.027 -0.370 -20.129 1.00 83.56 95 ILE A CA 1
ATOM 716 C C . ILE A 1 95 ? 9.428 -0.431 -20.751 1.00 83.56 95 ILE A C 1
ATOM 718 O O . ILE A 1 95 ? 9.876 0.584 -21.284 1.00 83.56 95 ILE A O 1
ATOM 722 N N . LYS A 1 96 ? 10.066 -1.612 -20.773 1.00 83.75 96 LYS A N 1
ATOM 723 C CA . LYS A 1 96 ? 11.337 -1.854 -21.478 1.00 83.75 96 LYS A CA 1
ATOM 724 C C . LYS A 1 96 ? 11.220 -1.529 -22.972 1.00 83.75 96 LYS A C 1
ATOM 726 O O . LYS A 1 96 ? 11.972 -0.699 -23.470 1.00 83.75 96 LYS A O 1
ATOM 731 N N . GLU A 1 97 ? 10.195 -2.041 -23.655 1.00 83.00 97 GLU A N 1
ATOM 732 C CA . GLU A 1 97 ? 9.943 -1.738 -25.073 1.00 83.00 97 GLU A CA 1
ATOM 733 C C . GLU A 1 97 ? 9.674 -0.247 -25.327 1.00 83.00 97 GLU A C 1
ATOM 735 O O . GLU A 1 97 ? 10.180 0.335 -26.286 1.00 83.00 97 GLU A O 1
ATOM 740 N N . THR A 1 98 ? 8.866 0.406 -24.486 1.00 82.81 98 THR A N 1
ATOM 741 C CA . THR A 1 98 ? 8.557 1.839 -24.641 1.00 82.81 98 THR A CA 1
ATOM 742 C C . THR A 1 98 ? 9.816 2.687 -24.489 1.00 82.81 98 THR A C 1
ATOM 744 O O . THR A 1 98 ? 10.012 3.641 -25.241 1.00 82.81 98 THR A O 1
ATOM 747 N N . ARG A 1 99 ? 10.694 2.319 -23.554 1.00 75.50 99 ARG A N 1
ATOM 748 C CA . ARG A 1 99 ? 12.004 2.939 -23.369 1.00 75.50 99 ARG A CA 1
ATOM 749 C C . ARG A 1 99 ? 12.927 2.707 -24.564 1.00 75.50 99 ARG A C 1
ATOM 751 O O . ARG A 1 99 ? 13.498 3.676 -25.055 1.00 75.50 99 ARG A O 1
ATOM 758 N N . ASP A 1 100 ? 13.036 1.475 -25.058 1.00 77.94 100 ASP A N 1
ATOM 759 C CA . ASP A 1 100 ? 13.886 1.151 -26.211 1.00 77.94 100 ASP A CA 1
ATOM 760 C C . ASP A 1 100 ? 13.457 1.928 -27.465 1.00 77.94 100 ASP A C 1
ATOM 762 O O . ASP A 1 100 ? 14.293 2.390 -28.242 1.00 77.94 100 ASP A O 1
ATOM 766 N N . ASN A 1 101 ? 12.152 2.167 -27.622 1.00 75.31 101 ASN A N 1
ATOM 767 C CA . ASN A 1 101 ? 11.605 3.020 -28.679 1.00 75.31 101 ASN A CA 1
ATOM 768 C C . ASN A 1 101 ? 11.836 4.531 -28.441 1.00 75.31 101 ASN A C 1
ATOM 770 O O . ASN A 1 101 ? 11.802 5.320 -29.387 1.00 75.31 101 ASN A O 1
ATOM 774 N N . MET A 1 102 ? 12.085 4.951 -27.196 1.00 70.12 102 MET A N 1
ATOM 775 C CA . MET A 1 102 ? 12.314 6.343 -26.776 1.00 70.12 102 MET A CA 1
ATOM 776 C C . MET A 1 102 ? 13.802 6.730 -26.683 1.00 70.12 102 MET A C 1
ATOM 778 O O . MET A 1 102 ? 14.095 7.873 -26.330 1.00 70.12 102 MET A O 1
ATOM 782 N N . LYS A 1 103 ? 14.727 5.834 -27.068 1.00 62.22 103 LYS A N 1
ATOM 783 C CA . LYS A 1 103 ? 16.206 5.935 -26.997 1.00 62.22 103 LYS A CA 1
ATOM 784 C C . LYS A 1 103 ? 16.868 7.077 -27.805 1.00 62.22 103 LYS A C 1
ATOM 786 O O . LYS A 1 103 ? 18.026 6.994 -28.197 1.00 62.22 103 LYS A O 1
ATOM 791 N N . ASN A 1 104 ? 16.136 8.153 -28.092 1.00 61.91 104 ASN A N 1
ATOM 792 C CA . ASN A 1 104 ? 16.592 9.312 -28.861 1.00 61.91 104 ASN A CA 1
ATOM 793 C C . ASN A 1 104 ? 16.747 10.605 -28.028 1.00 61.91 104 ASN A C 1
ATOM 795 O O . ASN A 1 104 ? 17.108 11.628 -28.603 1.00 61.91 104 ASN A O 1
ATOM 799 N N . ASN A 1 105 ? 16.497 10.610 -26.709 1.00 56.03 105 ASN A N 1
ATOM 800 C CA . ASN A 1 105 ? 16.772 11.772 -25.843 1.00 56.03 105 ASN A CA 1
ATOM 801 C C . ASN A 1 105 ? 17.397 11.333 -24.506 1.00 56.03 105 ASN A C 1
ATOM 803 O O . ASN A 1 105 ? 16.774 10.621 -23.727 1.00 56.03 105 ASN A O 1
ATOM 807 N N . ALA A 1 106 ? 18.647 11.745 -24.298 1.00 57.91 106 ALA A N 1
ATOM 808 C CA . ALA A 1 106 ? 19.599 11.234 -23.316 1.00 57.91 106 ALA A CA 1
ATOM 809 C C . ALA A 1 106 ? 19.408 11.729 -21.861 1.00 57.91 106 ALA A C 1
ATOM 811 O O . ALA A 1 106 ? 18.679 12.685 -21.599 1.00 57.91 106 ALA A O 1
ATOM 812 N N . ASP A 1 107 ? 20.170 11.079 -20.967 1.00 51.31 107 ASP A N 1
ATOM 813 C CA . ASP A 1 107 ? 20.604 11.465 -19.604 1.00 51.31 107 ASP A CA 1
ATOM 814 C C . ASP A 1 107 ? 19.781 11.028 -18.383 1.00 51.31 107 ASP A C 1
ATOM 816 O O . ASP A 1 107 ? 20.103 11.400 -17.257 1.00 51.31 107 ASP A O 1
ATOM 820 N N . SER A 1 108 ? 18.776 10.164 -18.545 1.00 55.31 108 SER A N 1
ATOM 821 C CA . SER A 1 108 ? 18.115 9.513 -17.391 1.00 55.31 108 SER A CA 1
ATOM 822 C C . SER A 1 108 ? 18.328 7.997 -17.317 1.00 55.31 108 SER A C 1
ATOM 824 O O . SER A 1 108 ? 17.873 7.378 -16.363 1.00 55.31 108 SER A O 1
ATOM 826 N N . GLU A 1 109 ? 18.967 7.381 -18.315 1.00 56.88 109 GLU A N 1
ATOM 827 C CA . GLU A 1 109 ? 18.836 5.942 -18.591 1.00 56.88 109 GLU A CA 1
ATOM 828 C C . GLU A 1 109 ? 19.349 5.014 -17.474 1.00 56.88 109 GLU A C 1
ATOM 830 O O . GLU A 1 109 ? 18.632 4.098 -17.072 1.00 56.88 109 GLU A O 1
ATOM 835 N N . ASP A 1 110 ? 20.505 5.276 -16.876 1.00 61.16 110 ASP A N 1
ATOM 836 C CA . ASP A 1 110 ? 21.115 4.283 -15.978 1.00 61.16 110 ASP A CA 1
ATOM 837 C C . ASP A 1 110 ? 20.267 3.994 -14.719 1.00 61.16 110 ASP A C 1
ATOM 839 O O . ASP A 1 110 ? 20.128 2.847 -14.298 1.00 61.16 110 ASP A O 1
ATOM 843 N N . SER A 1 111 ? 19.604 5.014 -14.154 1.00 62.69 111 SER A N 1
ATOM 844 C CA . SER A 1 111 ? 18.784 4.844 -12.941 1.00 62.69 111 SER A CA 1
ATOM 845 C C . SER A 1 111 ? 17.457 4.131 -13.198 1.00 62.69 111 SER A C 1
ATOM 847 O O . SER A 1 111 ? 16.923 3.514 -12.277 1.00 62.69 111 SER A O 1
ATOM 849 N N . TYR A 1 112 ? 16.886 4.252 -14.397 1.00 68.00 112 TYR A N 1
ATOM 850 C CA . TYR A 1 112 ? 15.668 3.518 -14.736 1.00 68.00 112 TYR A CA 1
ATOM 851 C C . TYR A 1 112 ? 16.006 2.081 -15.152 1.00 68.00 112 TYR A C 1
ATOM 853 O O . TYR A 1 112 ? 15.181 1.201 -14.932 1.00 68.00 112 TYR A O 1
ATOM 861 N N . ASP A 1 113 ? 17.192 1.817 -15.721 1.00 72.12 113 ASP A N 1
ATOM 862 C CA . ASP A 1 113 ? 17.602 0.455 -16.103 1.00 72.12 113 ASP A CA 1
ATOM 863 C C . ASP A 1 113 ? 17.836 -0.407 -14.869 1.00 72.12 113 ASP A C 1
ATOM 865 O O . ASP A 1 113 ? 17.260 -1.489 -14.777 1.00 72.12 113 ASP A O 1
ATOM 869 N N . GLU A 1 114 ? 18.528 0.128 -13.859 1.00 75.81 114 GLU A N 1
ATOM 870 C CA . GLU A 1 114 ? 18.646 -0.543 -12.561 1.00 75.81 114 GLU A CA 1
ATOM 871 C C . GLU A 1 114 ? 17.277 -0.847 -11.939 1.00 75.81 114 GLU A C 1
ATOM 873 O O . GLU A 1 114 ? 17.068 -1.939 -11.421 1.00 75.81 114 GLU A O 1
ATOM 878 N N . MET A 1 115 ? 16.317 0.083 -12.015 1.00 76.25 115 MET A N 1
ATOM 879 C CA . MET A 1 115 ? 14.978 -0.136 -11.458 1.00 76.25 115 MET A CA 1
ATOM 880 C C . MET A 1 115 ? 14.169 -1.185 -12.229 1.00 76.25 115 MET A C 1
ATOM 882 O O . MET A 1 115 ? 13.415 -1.931 -11.607 1.00 76.25 115 MET A O 1
ATOM 886 N N . LEU A 1 116 ? 14.287 -1.244 -13.559 1.00 80.88 116 LEU A N 1
ATOM 887 C CA . LEU A 1 116 ? 13.572 -2.231 -14.374 1.00 80.88 116 LEU A CA 1
ATOM 888 C C . LEU A 1 116 ? 14.168 -3.629 -14.230 1.00 80.88 116 LEU A C 1
ATOM 890 O O . LEU A 1 116 ? 13.416 -4.596 -14.151 1.00 80.88 116 LEU A O 1
ATOM 894 N N . ASP A 1 117 ? 15.491 -3.737 -14.156 1.00 83.06 117 ASP A N 1
ATOM 895 C CA . ASP A 1 117 ? 16.160 -5.019 -13.944 1.00 83.06 117 ASP A CA 1
ATOM 896 C C . ASP A 1 117 ? 15.955 -5.531 -12.518 1.00 83.06 117 ASP A C 1
ATOM 898 O O . ASP A 1 117 ? 15.747 -6.728 -12.314 1.00 83.06 117 ASP A O 1
ATOM 902 N N . GLN A 1 118 ? 15.926 -4.632 -11.532 1.00 83.25 118 GLN A N 1
ATOM 903 C CA . GLN A 1 118 ? 15.554 -4.991 -10.169 1.00 83.25 118 GLN A CA 1
ATOM 904 C C . GLN A 1 118 ? 14.091 -5.447 -10.089 1.00 83.25 118 GLN A C 1
ATOM 906 O O . GLN A 1 118 ? 13.806 -6.448 -9.439 1.00 83.25 118 GLN A O 1
ATOM 911 N N . ALA A 1 119 ? 13.174 -4.782 -10.800 1.00 81.44 119 ALA A N 1
ATOM 912 C CA . ALA A 1 119 ? 11.775 -5.198 -10.861 1.00 81.44 119 ALA A CA 1
ATOM 913 C C . ALA A 1 119 ? 11.595 -6.575 -11.523 1.00 81.44 119 ALA A C 1
ATOM 915 O O . ALA A 1 119 ? 10.803 -7.375 -11.032 1.00 81.44 119 ALA A O 1
ATOM 916 N N . ASP A 1 120 ? 12.335 -6.878 -12.593 1.00 83.31 120 ASP A N 1
ATOM 917 C CA . ASP A 1 120 ? 12.306 -8.206 -13.219 1.00 83.31 120 ASP A CA 1
ATOM 918 C C . ASP A 1 120 ? 12.831 -9.291 -12.272 1.00 83.31 120 ASP A C 1
ATOM 920 O O . ASP A 1 120 ? 12.185 -10.327 -12.111 1.00 83.31 120 ASP A O 1
ATOM 924 N N . GLN A 1 121 ? 13.949 -9.038 -11.582 1.00 85.44 121 GLN A N 1
ATOM 925 C CA . GLN A 1 121 ? 14.493 -9.977 -10.596 1.00 85.44 121 GLN A CA 1
ATOM 926 C C . GLN A 1 121 ? 13.552 -10.197 -9.411 1.00 85.44 121 GLN A C 1
ATOM 928 O O . GLN A 1 121 ? 13.450 -11.313 -8.907 1.00 85.44 121 GLN A O 1
ATOM 933 N N . ASP A 1 122 ? 12.876 -9.149 -8.946 1.00 82.62 122 ASP A N 1
ATOM 934 C CA . ASP A 1 122 ? 11.931 -9.252 -7.838 1.00 82.62 122 ASP A CA 1
ATOM 935 C C . ASP A 1 122 ? 10.675 -10.026 -8.257 1.00 82.62 122 ASP A C 1
ATOM 937 O O . ASP A 1 122 ? 10.163 -10.820 -7.470 1.00 82.62 122 ASP A O 1
ATOM 941 N N . VAL A 1 123 ? 10.206 -9.868 -9.501 1.00 83.50 123 VAL A N 1
ATOM 942 C CA . VAL A 1 123 ? 9.100 -10.669 -10.051 1.00 83.50 123 VAL A CA 1
ATOM 943 C C . VAL A 1 123 ? 9.504 -12.136 -10.226 1.00 83.50 123 VAL A C 1
ATOM 945 O O . VAL A 1 123 ? 8.704 -13.015 -9.906 1.00 83.50 123 VAL A O 1
ATOM 948 N N . GLU A 1 124 ? 10.730 -12.415 -10.678 1.00 82.81 124 GLU A N 1
ATOM 949 C CA . GLU A 1 124 ? 11.254 -13.777 -10.844 1.00 82.81 124 GLU A CA 1
ATOM 950 C C . GLU A 1 124 ? 11.448 -14.480 -9.492 1.00 82.81 124 GLU A C 1
ATOM 952 O O . GLU A 1 124 ? 10.941 -15.584 -9.294 1.00 82.81 124 GLU A O 1
ATOM 957 N N . LYS A 1 125 ? 12.068 -13.809 -8.512 1.00 82.19 125 LYS A N 1
ATOM 958 C CA . LYS A 1 125 ? 12.187 -14.319 -7.134 1.00 82.19 125 LYS A CA 1
ATOM 959 C C . LYS A 1 125 ? 10.829 -14.529 -6.485 1.00 82.19 125 LYS A C 1
ATOM 961 O O . LYS A 1 125 ? 10.613 -15.549 -5.846 1.00 82.19 125 LYS A O 1
ATOM 966 N N . PHE A 1 126 ? 9.895 -13.599 -6.679 1.00 77.94 126 PHE A N 1
ATOM 967 C CA . PHE A 1 126 ? 8.529 -13.750 -6.187 1.00 77.94 126 PHE A CA 1
ATOM 968 C C . PHE A 1 126 ? 7.850 -14.981 -6.801 1.00 77.94 126 PHE A C 1
ATOM 970 O O . PHE A 1 126 ? 7.146 -15.708 -6.107 1.00 77.94 126 PHE A O 1
ATOM 977 N N . GLN A 1 127 ? 8.082 -15.257 -8.086 1.00 73.12 127 GLN A N 1
ATOM 978 C CA . GLN A 1 127 ? 7.565 -16.451 -8.752 1.00 73.12 127 GLN A CA 1
ATOM 979 C C . GLN A 1 127 ? 8.224 -17.743 -8.233 1.00 73.12 127 GLN A C 1
ATOM 981 O O . GLN A 1 127 ? 7.541 -18.761 -8.093 1.00 73.12 127 GLN A O 1
ATOM 986 N N . GLU A 1 128 ? 9.5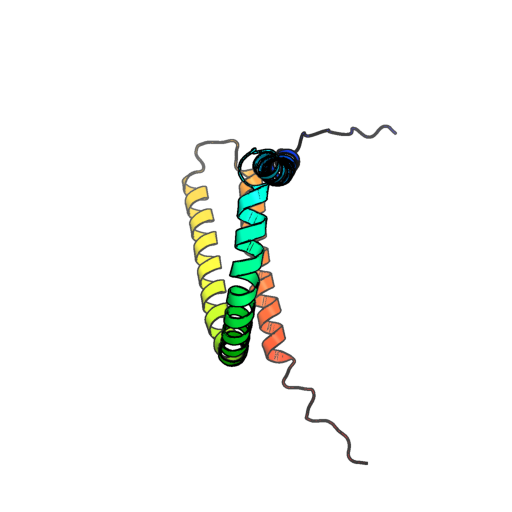20 -17.700 -7.922 1.00 74.00 128 GLU A N 1
ATOM 987 C CA . GLU A 1 128 ? 10.302 -18.831 -7.417 1.00 74.00 128 GLU A CA 1
ATOM 988 C C . GLU A 1 128 ? 9.970 -19.173 -5.954 1.00 74.00 128 GLU A C 1
ATOM 990 O O . GLU A 1 128 ? 9.678 -20.333 -5.653 1.00 74.00 128 GLU A O 1
ATOM 995 N N . ASP A 1 129 ? 9.916 -18.177 -5.066 1.00 71.19 129 ASP A N 1
ATOM 996 C CA . ASP A 1 129 ? 9.545 -18.338 -3.652 1.00 71.19 129 ASP A CA 1
ATOM 997 C C . ASP A 1 129 ? 8.144 -18.956 -3.520 1.00 71.19 129 ASP A C 1
ATOM 999 O O . ASP A 1 129 ? 7.918 -19.885 -2.744 1.00 71.19 129 ASP A O 1
ATOM 1003 N N . LEU A 1 130 ? 7.210 -18.535 -4.375 1.00 64.81 130 LEU A N 1
ATOM 1004 C CA . LEU A 1 130 ? 5.861 -19.099 -4.419 1.00 64.81 130 LEU A CA 1
ATOM 1005 C C . LEU A 1 130 ? 5.804 -20.522 -4.993 1.00 64.81 130 LEU A C 1
ATOM 1007 O O . LEU A 1 130 ? 4.911 -21.298 -4.641 1.00 64.81 130 LEU A O 1
ATOM 1011 N N . GLY A 1 131 ? 6.729 -20.878 -5.888 1.00 59.28 131 GLY A N 1
ATOM 1012 C CA . GLY A 1 131 ? 6.862 -22.238 -6.409 1.00 59.28 131 GLY A CA 1
ATOM 1013 C C . GLY A 1 131 ? 7.296 -23.238 -5.334 1.00 59.28 131 GLY A C 1
ATOM 1014 O O . GLY A 1 131 ? 6.909 -24.406 -5.397 1.00 59.28 131 GLY A O 1
ATOM 1015 N N . ARG A 1 132 ? 8.047 -22.776 -4.326 1.00 58.62 132 ARG A N 1
ATOM 1016 C CA . ARG A 1 132 ? 8.541 -23.597 -3.210 1.00 58.62 132 ARG A CA 1
ATOM 1017 C C . ARG A 1 132 ? 7.465 -23.850 -2.154 1.00 58.62 132 ARG A C 1
ATOM 1019 O O . ARG A 1 132 ? 7.268 -25.010 -1.784 1.00 58.62 132 ARG A O 1
ATOM 1026 N N . ASP A 1 133 ? 6.690 -22.828 -1.788 1.00 55.94 133 ASP A N 1
ATOM 1027 C CA . ASP A 1 133 ? 5.621 -22.920 -0.775 1.00 55.94 133 ASP A CA 1
ATOM 1028 C C . ASP A 1 133 ? 4.492 -23.910 -1.140 1.00 55.94 133 ASP A C 1
ATOM 1030 O O . ASP A 1 133 ? 3.802 -24.429 -0.265 1.00 55.94 133 ASP A O 1
ATOM 1034 N N . LEU A 1 134 ? 4.303 -24.237 -2.426 1.00 50.06 134 LEU A N 1
ATOM 1035 C CA . LEU A 1 134 ? 3.329 -25.253 -2.862 1.00 50.06 134 LEU A CA 1
ATOM 1036 C C . LEU A 1 134 ? 3.856 -26.699 -2.785 1.00 50.06 134 LEU A C 1
ATOM 1038 O O . LEU A 1 134 ? 3.069 -27.640 -2.913 1.00 50.06 134 LEU A O 1
ATOM 1042 N N . THR A 1 135 ? 5.165 -26.897 -2.599 1.00 46.06 135 THR A N 1
ATOM 1043 C CA . THR A 1 135 ? 5.800 -28.230 -2.612 1.00 46.06 135 THR A CA 1
ATOM 1044 C C . THR A 1 135 ? 6.201 -28.759 -1.236 1.00 46.06 135 THR A C 1
ATOM 1046 O O . THR A 1 135 ? 6.336 -29.974 -1.094 1.00 46.06 135 THR A O 1
ATOM 1049 N N . GLU A 1 136 ? 6.332 -27.907 -0.216 1.00 46.72 136 GLU A N 1
ATOM 1050 C CA . GLU A 1 136 ? 6.815 -28.336 1.108 1.00 46.72 136 GLU A CA 1
ATOM 1051 C C . GLU A 1 136 ? 5.729 -28.912 2.040 1.00 46.72 136 GLU A C 1
ATOM 1053 O O . GLU A 1 136 ? 6.050 -29.764 2.865 1.00 46.72 136 GLU A O 1
ATOM 1058 N N . ASP A 1 137 ? 4.439 -28.611 1.850 1.00 44.38 137 ASP A N 1
ATOM 1059 C CA . ASP A 1 137 ? 3.378 -29.128 2.746 1.00 44.38 137 ASP A CA 1
ATOM 1060 C C . ASP A 1 137 ? 2.973 -30.604 2.486 1.00 44.38 137 ASP A C 1
ATOM 1062 O O . ASP A 1 137 ? 2.179 -31.174 3.235 1.00 44.38 137 ASP A O 1
ATOM 1066 N N . ASN A 1 138 ? 3.509 -31.273 1.452 1.00 42.81 138 ASN A N 1
ATOM 1067 C CA . ASN A 1 138 ? 3.114 -32.648 1.082 1.00 42.81 138 ASN A CA 1
ATOM 1068 C C . ASN A 1 138 ? 4.065 -33.769 1.548 1.00 42.81 138 ASN A C 1
ATOM 1070 O O . ASN A 1 138 ? 3.827 -34.926 1.196 1.00 42.81 138 ASN A O 1
ATOM 1074 N N . ASN A 1 139 ? 5.119 -33.491 2.328 1.00 45.00 139 ASN A N 1
ATOM 1075 C CA . ASN A 1 139 ? 6.088 -34.535 2.711 1.00 45.00 139 ASN A CA 1
ATOM 1076 C C . ASN A 1 139 ? 6.410 -34.659 4.213 1.00 45.00 139 ASN A C 1
ATOM 1078 O O . ASN A 1 139 ? 7.424 -35.260 4.559 1.00 45.00 139 ASN A O 1
ATOM 1082 N N . GLU A 1 140 ? 5.552 -34.176 5.118 1.00 45.53 140 GLU A N 1
ATOM 1083 C CA . GLU A 1 140 ? 5.764 -34.368 6.571 1.00 45.53 140 GLU A CA 1
ATOM 1084 C C . GLU A 1 140 ? 4.658 -35.172 7.291 1.00 45.53 140 GLU A C 1
ATOM 1086 O O . GLU A 1 140 ? 4.589 -35.190 8.514 1.00 45.53 140 GLU A O 1
ATOM 1091 N N . TYR A 1 141 ? 3.821 -35.923 6.557 1.00 45.62 141 TYR A N 1
ATOM 1092 C CA . TYR A 1 141 ? 2.786 -36.798 7.151 1.00 45.62 141 TYR A CA 1
ATOM 1093 C C . TYR A 1 141 ? 2.836 -38.277 6.718 1.00 45.62 141 TYR A C 1
ATOM 1095 O O . TYR A 1 141 ? 1.862 -39.000 6.919 1.00 45.62 141 TYR A O 1
ATOM 1103 N N . VAL A 1 142 ? 3.946 -38.777 6.150 1.00 49.19 142 VAL A N 1
ATOM 1104 C CA . VAL A 1 142 ? 4.039 -40.193 5.701 1.00 49.19 142 VAL A CA 1
ATOM 1105 C C . VAL A 1 142 ? 5.211 -40.970 6.312 1.00 49.19 142 VAL A C 1
ATOM 1107 O O . VAL A 1 142 ? 5.603 -42.010 5.790 1.00 49.19 142 VAL A O 1
ATOM 1110 N N . ASN A 1 143 ? 5.789 -40.519 7.430 1.00 46.38 143 ASN A N 1
ATOM 1111 C CA . ASN A 1 143 ? 6.788 -41.339 8.125 1.00 46.38 143 ASN A CA 1
ATOM 1112 C C . ASN A 1 143 ? 6.841 -41.092 9.639 1.00 46.38 143 ASN A C 1
ATOM 1114 O O . ASN A 1 143 ? 7.854 -40.674 10.190 1.00 46.38 143 ASN A O 1
ATOM 1118 N N . ALA A 1 144 ? 5.738 -41.385 10.327 1.00 47.03 144 ALA A N 1
ATOM 1119 C CA . ALA A 1 144 ? 5.838 -41.809 11.717 1.00 47.03 144 ALA A CA 1
ATOM 1120 C C . ALA A 1 144 ? 6.109 -43.325 11.706 1.00 47.03 144 ALA A C 1
ATOM 1122 O O . ALA A 1 144 ? 5.240 -44.075 11.255 1.00 47.03 144 ALA A O 1
ATOM 1123 N N . PRO A 1 145 ? 7.288 -43.811 12.134 1.00 44.12 145 PRO A N 1
ATOM 1124 C CA . PRO A 1 145 ? 7.454 -45.232 12.368 1.00 44.12 145 PRO A CA 1
ATOM 1125 C C . PRO A 1 145 ? 6.611 -45.611 13.587 1.00 44.12 145 PRO A C 1
ATOM 1127 O O . PRO A 1 145 ? 6.802 -45.062 14.671 1.00 44.12 145 PRO A O 1
ATOM 1130 N N . ASP A 1 146 ? 5.692 -46.557 13.395 1.00 51.56 146 ASP A N 1
ATOM 1131 C CA . ASP A 1 146 ? 5.056 -47.298 14.482 1.00 51.56 146 ASP A CA 1
ATOM 1132 C C . ASP A 1 146 ? 6.131 -47.790 15.464 1.00 51.56 146 ASP A C 1
ATOM 1134 O O . ASP A 1 146 ? 6.993 -48.592 15.073 1.00 51.56 146 ASP A O 1
ATOM 1138 N N . LYS A 1 147 ? 6.067 -47.314 16.717 1.00 41.69 147 LYS A N 1
ATOM 1139 C CA . LYS A 1 147 ? 6.368 -48.049 17.962 1.00 41.69 147 LYS A CA 1
ATOM 1140 C C . LYS A 1 147 ? 6.183 -47.190 19.208 1.00 41.69 147 LYS A C 1
ATOM 1142 O O . LYS A 1 147 ? 6.833 -46.128 19.301 1.00 41.69 147 LYS A O 1
#

Radius of gyration: 26.29 Å; chains: 1; bounding box: 65×75×54 Å

Secondary structure (DSSP, 8-state):
----------HHHHHHHHHHHHHHHHHHHHHHSTTHHHHHHHHHHHHHHHHHHHHHHHHHHHHHHHHHHHHHHHHHHHHHHHHHHHHHHHHHHHHHHHHHHTTTS-SSHHHHHHHHHHHHHHHHHHHHHHHHHTTGGGSSSS-----

Organism: NCBI:txid2574798